Protein AF-A0A8J5CI08-F1 (afdb_monomer_lite)

Foldseek 3Di:
DLVVLVVVLVVVLVVVLVVLVPPDDDDPVVVVVNVVCVVVVVVVSVVVSVVVVVVVVVVVVVVVVVVVVVVVVVVVVVVVVVVVVVVVVCVVCVVPDDDDDDDDDPPDDPVVVLVVVQVVCVVVVHHDDSVNDDDDDD

Structure (mmCIF, N/CA/C/O backbone):
data_AF-A0A8J5CI08-F1
#
_entry.id   AF-A0A8J5CI08-F1
#
loop_
_atom_site.group_PDB
_atom_site.id
_atom_site.type_symbol
_atom_site.label_atom_id
_atom_site.label_alt_id
_atom_site.label_comp_id
_atom_site.label_asym_id
_atom_site.label_entity_id
_atom_site.label_seq_id
_atom_site.pdbx_PDB_ins_code
_atom_site.Cartn_x
_atom_site.Cartn_y
_atom_site.Cartn_z
_atom_site.occupancy
_atom_site.B_iso_or_equiv
_atom_site.auth_seq_id
_atom_site.auth_comp_id
_atom_site.auth_asym_id
_atom_site.auth_atom_id
_atom_site.pdbx_PDB_model_num
ATOM 1 N N . MET A 1 1 ? 10.184 11.624 -30.735 1.00 51.00 1 MET A N 1
ATOM 2 C CA . MET A 1 1 ? 11.523 11.068 -30.425 1.00 51.00 1 MET A CA 1
ATOM 3 C C . MET A 1 1 ? 12.204 10.576 -31.698 1.00 51.00 1 MET A C 1
ATOM 5 O O . MET A 1 1 ? 13.317 11.012 -31.944 1.00 51.00 1 MET A O 1
ATOM 9 N N . GLU A 1 2 ? 11.520 9.798 -32.549 1.00 48.88 2 GLU A N 1
ATOM 10 C CA . GLU A 1 2 ? 11.995 9.462 -33.909 1.00 48.88 2 GLU A CA 1
ATOM 11 C C . GLU A 1 2 ? 12.372 10.694 -34.744 1.00 48.88 2 GLU A C 1
ATOM 13 O O . GLU A 1 2 ? 13.452 10.718 -35.319 1.00 48.88 2 GLU A O 1
ATOM 18 N N . GLU A 1 3 ? 11.558 11.757 -34.740 1.00 61.50 3 GLU A N 1
ATOM 19 C CA . GLU A 1 3 ? 11.897 13.007 -35.448 1.00 61.50 3 GLU A CA 1
ATOM 20 C C . GLU A 1 3 ? 13.181 13.672 -34.935 1.00 61.50 3 GLU A C 1
ATOM 22 O O . GLU A 1 3 ? 13.924 14.260 -35.712 1.00 61.50 3 GLU A O 1
ATOM 27 N N . LEU A 1 4 ? 13.470 13.555 -33.637 1.00 63.06 4 LEU A N 1
ATOM 28 C CA . LEU A 1 4 ? 14.607 14.220 -32.997 1.00 63.06 4 LEU A CA 1
ATOM 29 C C . LEU A 1 4 ? 15.909 13.436 -33.226 1.00 63.06 4 LEU A C 1
ATOM 31 O O . LEU A 1 4 ? 16.964 14.028 -33.437 1.00 63.06 4 LEU A O 1
ATOM 35 N N . VAL A 1 5 ? 15.818 12.102 -33.249 1.00 59.59 5 VAL A N 1
ATOM 36 C CA . VAL A 1 5 ? 16.918 11.217 -33.661 1.00 59.59 5 VAL A CA 1
ATOM 37 C C . VAL A 1 5 ? 17.204 11.391 -35.151 1.00 59.59 5 VAL A C 1
ATOM 39 O O . VAL A 1 5 ? 18.360 11.565 -35.524 1.00 59.59 5 VAL A O 1
ATOM 42 N N . LYS A 1 6 ? 16.163 11.422 -35.990 1.00 68.25 6 LYS A N 1
ATOM 43 C CA . LYS A 1 6 ? 16.293 11.649 -37.432 1.00 68.25 6 LYS A CA 1
ATOM 44 C C . LYS A 1 6 ? 16.944 13.001 -37.732 1.00 68.25 6 LYS A C 1
ATOM 46 O O . LYS A 1 6 ? 17.923 13.036 -38.461 1.00 68.25 6 LYS A O 1
ATOM 51 N N . ALA A 1 7 ? 16.495 14.073 -37.075 1.00 72.81 7 ALA A N 1
ATOM 52 C CA . ALA A 1 7 ? 17.080 15.404 -37.232 1.00 72.81 7 ALA A CA 1
ATOM 53 C C . ALA A 1 7 ? 18.574 15.452 -36.864 1.00 72.81 7 ALA A C 1
ATOM 55 O O . ALA A 1 7 ? 19.359 16.049 -37.594 1.00 72.81 7 ALA A O 1
ATOM 56 N N . LYS A 1 8 ? 18.990 14.784 -35.776 1.00 72.88 8 LYS A N 1
ATOM 57 C CA . LYS A 1 8 ? 20.410 14.720 -35.387 1.00 72.88 8 LYS A CA 1
ATOM 58 C C . LYS A 1 8 ? 21.266 13.884 -36.338 1.00 72.88 8 LYS A C 1
ATOM 60 O O . LYS A 1 8 ? 22.426 14.212 -36.563 1.00 72.88 8 LYS A O 1
ATOM 65 N N . VAL A 1 9 ? 20.715 12.797 -36.874 1.00 66.31 9 VAL A N 1
ATOM 66 C CA . VAL A 1 9 ? 21.410 11.972 -37.872 1.00 66.31 9 VAL A CA 1
ATOM 67 C C . VAL A 1 9 ? 21.563 12.745 -39.184 1.00 66.31 9 VAL A C 1
ATOM 69 O O . VAL A 1 9 ? 22.647 12.746 -39.760 1.00 66.31 9 VAL A O 1
ATOM 72 N N . ASP A 1 10 ? 20.522 13.455 -39.617 1.00 70.44 10 ASP A N 1
ATOM 73 C CA . ASP A 1 10 ? 20.554 14.290 -40.820 1.00 70.44 10 ASP A CA 1
ATOM 74 C C . ASP A 1 10 ? 21.568 15.449 -40.681 1.00 70.44 10 ASP A C 1
ATOM 76 O O . ASP A 1 10 ? 22.297 15.751 -41.629 1.00 70.44 10 ASP A O 1
ATOM 80 N N . GLU A 1 11 ? 21.687 16.046 -39.489 1.00 75.69 11 GLU A N 1
ATOM 81 C CA . GLU A 1 11 ? 22.687 17.077 -39.163 1.00 75.69 11 GLU A CA 1
ATOM 82 C C . GLU A 1 11 ? 24.133 16.545 -39.248 1.00 75.69 11 GLU A C 1
ATOM 84 O O . GLU A 1 11 ? 24.993 17.152 -39.892 1.00 75.69 11 GLU A O 1
ATOM 89 N N . GLU A 1 12 ? 24.410 15.377 -38.664 1.00 67.75 12 GLU A N 1
ATOM 90 C CA . GLU A 1 12 ? 25.728 14.728 -38.736 1.00 67.75 12 GLU A CA 1
ATOM 91 C C . GLU A 1 12 ? 26.095 14.322 -40.177 1.00 67.75 12 GLU A C 1
ATOM 93 O O . GLU A 1 12 ? 27.242 14.483 -40.603 1.00 67.75 12 GLU A O 1
ATOM 98 N N . LEU A 1 13 ? 25.126 13.869 -40.982 1.00 64.44 13 LEU A N 1
ATOM 99 C CA . LEU A 1 13 ? 25.348 13.537 -42.396 1.00 64.44 13 LEU A CA 1
ATOM 100 C C . LEU A 1 13 ? 25.651 14.762 -43.256 1.00 64.44 13 LEU A C 1
ATOM 102 O O . LEU A 1 13 ? 26.497 14.688 -44.156 1.00 64.44 13 LEU A O 1
ATOM 106 N N . ALA A 1 14 ? 24.997 15.889 -42.974 1.00 67.75 14 ALA A N 1
ATOM 107 C CA . ALA A 1 14 ? 25.300 17.159 -43.620 1.00 67.75 14 ALA A CA 1
ATOM 108 C C . ALA A 1 14 ? 26.734 17.618 -43.290 1.00 67.75 14 ALA A C 1
ATOM 110 O O . ALA A 1 14 ? 27.464 18.052 -44.185 1.00 67.75 14 ALA A O 1
ATOM 111 N N . ASN A 1 15 ? 27.178 17.428 -42.044 1.00 69.44 15 ASN A N 1
ATOM 112 C CA . ASN A 1 15 ? 28.540 17.7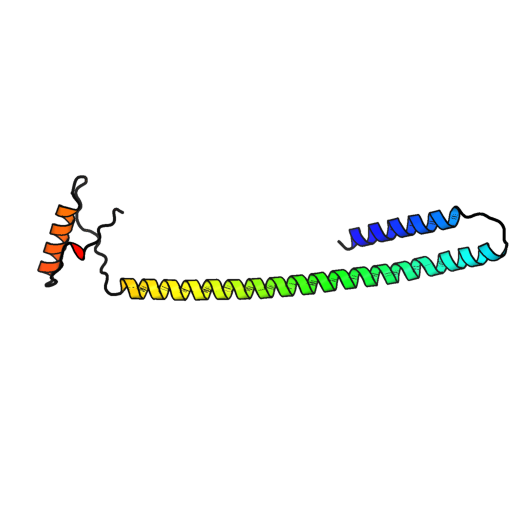48 -41.601 1.00 69.44 15 ASN A CA 1
ATOM 113 C C . ASN A 1 15 ? 29.615 16.825 -42.202 1.00 69.44 15 ASN A C 1
ATOM 115 O O . ASN A 1 15 ? 30.729 17.263 -42.500 1.00 69.44 15 ASN A O 1
ATOM 119 N N . ILE A 1 16 ? 29.307 15.545 -42.421 1.00 62.59 16 ILE A N 1
ATOM 120 C CA . ILE A 1 16 ? 30.218 14.618 -43.112 1.00 62.59 16 ILE A CA 1
ATOM 121 C C . ILE A 1 16 ? 30.310 14.970 -44.604 1.00 62.59 16 ILE A C 1
ATOM 123 O O . ILE A 1 16 ? 31.407 14.975 -45.168 1.00 62.59 16 ILE A O 1
ATOM 127 N N . SER A 1 17 ? 29.184 15.314 -45.234 1.00 59.53 17 SER A N 1
ATOM 128 C CA . SER A 1 17 ? 29.132 15.681 -46.656 1.00 59.53 17 SER A CA 1
ATOM 129 C C . SER A 1 17 ? 29.912 16.969 -46.946 1.00 59.53 17 SER A C 1
ATOM 131 O O . SER A 1 17 ? 30.703 17.005 -47.890 1.00 59.53 17 SER A O 1
ATOM 133 N N . SER A 1 18 ? 29.789 17.988 -46.089 1.00 61.50 18 SER A N 1
ATOM 134 C CA . SER A 1 18 ? 30.536 19.249 -46.221 1.00 61.50 18 SER A CA 1
ATOM 135 C C . SER A 1 18 ? 32.049 19.072 -46.009 1.00 61.50 18 SER A C 1
ATOM 137 O O . SER A 1 18 ? 32.857 19.667 -46.726 1.00 61.50 18 SER A O 1
ATOM 139 N N . ASN A 1 19 ? 32.465 18.174 -45.109 1.00 56.91 19 ASN A N 1
ATOM 140 C CA . ASN A 1 19 ? 33.880 17.836 -44.901 1.00 56.91 19 ASN A CA 1
ATOM 141 C C . ASN A 1 19 ? 34.521 17.086 -46.086 1.00 56.91 19 ASN A C 1
ATOM 143 O O . ASN A 1 19 ? 35.735 17.175 -46.292 1.00 56.91 19 ASN A O 1
ATOM 147 N N . ILE A 1 20 ? 33.731 16.356 -46.880 1.00 56.12 20 ILE A N 1
ATOM 148 C CA . ILE A 1 20 ? 34.198 15.688 -48.107 1.00 56.12 20 ILE A CA 1
ATOM 149 C C . ILE A 1 20 ? 34.383 16.701 -49.250 1.00 56.12 20 ILE A C 1
ATOM 151 O O . ILE A 1 20 ? 35.248 16.518 -50.111 1.00 56.12 20 ILE A O 1
ATOM 155 N N . GLU A 1 21 ? 33.620 17.794 -49.259 1.00 53.19 21 GLU A N 1
ATOM 156 C CA . GLU A 1 21 ? 33.751 18.865 -50.253 1.00 53.19 21 GLU A CA 1
ATOM 157 C C . GLU A 1 21 ? 34.964 19.774 -50.011 1.00 53.19 21 GLU A C 1
ATOM 159 O O . GLU A 1 21 ? 35.584 20.210 -50.977 1.00 53.19 21 GLU A O 1
ATOM 164 N N . GLY A 1 22 ? 35.378 19.975 -48.754 1.00 49.75 22 GLY A N 1
ATOM 165 C CA . GLY A 1 22 ? 36.534 20.810 -48.391 1.00 49.75 22 GLY A CA 1
ATOM 166 C C . GLY A 1 22 ? 37.924 20.214 -48.678 1.00 49.75 22 GLY A C 1
ATOM 167 O O . GLY A 1 22 ? 38.931 20.908 -48.537 1.00 49.75 22 GLY A O 1
ATOM 168 N N . ARG A 1 23 ? 38.023 18.941 -49.089 1.00 49.44 23 ARG A N 1
ATOM 169 C CA . ARG A 1 23 ? 39.291 18.252 -49.411 1.00 49.44 23 ARG A CA 1
ATOM 170 C C . ARG A 1 23 ? 39.556 18.201 -50.922 1.00 49.44 23 ARG A C 1
ATOM 172 O O . ARG A 1 23 ? 39.776 17.138 -51.501 1.00 49.44 23 ARG A O 1
ATOM 179 N N . GLU A 1 24 ? 39.593 19.354 -51.584 1.00 49.28 24 GLU A N 1
ATOM 180 C CA . GLU A 1 24 ? 40.162 19.439 -52.932 1.00 49.28 24 GLU A CA 1
ATOM 181 C C . GLU A 1 24 ? 41.695 19.486 -52.868 1.00 49.28 24 GLU A C 1
ATOM 183 O O . GLU A 1 24 ? 42.326 20.522 -52.678 1.00 49.28 24 GLU A O 1
ATOM 188 N N . SER A 1 25 ? 42.332 18.330 -53.041 1.00 47.47 25 SER A N 1
ATOM 189 C CA . SER A 1 25 ? 43.743 18.251 -53.424 1.00 47.47 25 SER A CA 1
ATOM 190 C C . SER A 1 25 ? 43.958 17.098 -54.405 1.00 47.47 25 SER A C 1
ATOM 192 O O . SER A 1 25 ? 43.978 15.929 -54.039 1.00 47.47 25 SER A O 1
ATOM 194 N N . ARG A 1 26 ? 44.056 17.487 -55.685 1.00 51.81 26 ARG A N 1
ATOM 195 C CA . ARG A 1 26 ? 44.752 16.847 -56.820 1.00 51.81 26 ARG A CA 1
ATOM 196 C C . ARG A 1 26 ? 44.871 15.308 -56.807 1.00 51.81 26 ARG A C 1
ATOM 198 O O . ARG A 1 26 ? 45.872 14.780 -56.344 1.00 51.81 26 ARG A O 1
ATOM 205 N N . SER A 1 27 ? 43.931 14.606 -57.451 1.00 45.59 27 SER A N 1
ATOM 206 C CA . SER A 1 27 ? 44.178 13.344 -58.186 1.00 45.59 27 SER A CA 1
ATOM 207 C C . SER A 1 27 ? 42.897 12.882 -58.900 1.00 45.59 27 SER A C 1
ATOM 209 O O . SER A 1 27 ? 41.820 12.885 -58.307 1.00 45.59 27 SER A O 1
ATOM 211 N N . SER A 1 28 ? 42.997 12.466 -60.168 1.00 48.91 28 SER A N 1
ATOM 212 C CA . SER A 1 28 ? 41.872 11.998 -61.002 1.00 48.91 28 SER A CA 1
ATOM 213 C C . SER A 1 28 ? 41.128 10.777 -60.427 1.00 48.91 28 SER A C 1
ATOM 215 O O . SER A 1 28 ? 40.003 10.513 -60.841 1.00 48.91 28 SER A O 1
ATOM 217 N N . SER A 1 29 ? 41.709 10.071 -59.451 1.00 52.53 29 SER A N 1
ATOM 218 C CA . SER A 1 29 ? 41.087 8.938 -58.746 1.00 52.53 29 SER A CA 1
ATOM 219 C C . SER A 1 29 ? 40.058 9.350 -57.676 1.00 52.53 29 SER A C 1
ATOM 221 O O . SER A 1 29 ? 39.274 8.517 -57.224 1.00 52.53 29 SER A O 1
ATOM 223 N N . ASN A 1 30 ? 40.018 10.631 -57.280 1.00 53.88 30 ASN A N 1
ATOM 224 C CA . ASN A 1 30 ? 39.103 11.126 -56.241 1.00 53.88 30 ASN A CA 1
ATOM 225 C C . ASN A 1 30 ? 37.667 11.346 -56.742 1.00 53.88 30 ASN A C 1
ATOM 227 O O . ASN A 1 30 ? 36.744 11.308 -55.933 1.00 53.88 30 ASN A O 1
ATOM 231 N N . LYS A 1 31 ? 37.450 11.544 -58.051 1.00 54.09 31 LYS A N 1
ATOM 232 C CA . LYS A 1 31 ? 36.095 11.719 -58.613 1.00 54.09 31 LYS A CA 1
ATOM 233 C C . LYS A 1 31 ? 35.249 10.458 -58.432 1.00 54.09 31 LYS A C 1
ATOM 235 O O . LYS A 1 31 ? 34.152 10.534 -57.896 1.00 54.09 31 LYS A O 1
ATOM 240 N N . THR A 1 32 ? 35.826 9.299 -58.739 1.00 62.44 32 THR A N 1
ATOM 241 C CA . THR A 1 32 ? 35.201 7.987 -58.526 1.00 62.44 32 THR A CA 1
ATOM 242 C C . THR A 1 32 ? 34.970 7.678 -57.048 1.00 62.44 32 THR A C 1
ATOM 244 O O . THR A 1 32 ? 33.924 7.151 -56.697 1.00 62.44 32 THR A O 1
ATOM 247 N N . ALA A 1 33 ? 35.895 8.042 -56.151 1.00 62.44 33 ALA A N 1
ATOM 248 C CA . ALA A 1 33 ? 35.702 7.840 -54.712 1.00 62.44 33 ALA A CA 1
ATOM 249 C C . ALA A 1 33 ? 34.588 8.736 -54.138 1.00 62.44 33 ALA A C 1
ATOM 251 O O . ALA A 1 33 ? 33.813 8.284 -53.300 1.00 62.44 33 ALA A O 1
ATOM 252 N N . LYS A 1 34 ? 34.479 9.986 -54.611 1.00 66.62 34 LYS A N 1
ATOM 253 C CA . LYS A 1 34 ? 33.444 10.942 -54.191 1.00 66.62 34 LYS A CA 1
ATOM 254 C C . LYS A 1 34 ? 32.057 10.534 -54.701 1.00 66.62 34 LYS A C 1
ATOM 256 O O . LYS A 1 34 ? 31.099 10.601 -53.941 1.00 66.62 34 LYS A O 1
ATOM 261 N N . GLU A 1 35 ? 31.959 10.042 -55.936 1.00 67.56 35 GLU A N 1
ATOM 262 C CA . GLU A 1 35 ? 30.717 9.485 -56.496 1.00 67.56 35 GLU A CA 1
ATOM 263 C C . GLU A 1 35 ? 30.286 8.200 -55.778 1.00 67.56 35 GLU A C 1
ATOM 265 O O . GLU A 1 35 ? 29.128 8.065 -55.392 1.00 67.56 35 GLU A O 1
ATOM 270 N N . VAL A 1 36 ? 31.219 7.279 -55.519 1.00 66.56 36 VAL A N 1
ATOM 271 C CA . VAL A 1 36 ? 30.933 6.046 -54.768 1.00 66.56 36 VAL A CA 1
ATOM 272 C C . VAL A 1 36 ? 30.516 6.362 -53.327 1.00 66.56 36 VAL A C 1
ATOM 274 O O . VAL A 1 36 ? 29.556 5.778 -52.825 1.00 66.56 36 VAL A O 1
ATOM 277 N N . ALA A 1 37 ? 31.170 7.322 -52.668 1.00 68.94 37 ALA A N 1
ATOM 278 C CA . ALA A 1 37 ? 30.772 7.787 -51.342 1.00 68.94 37 ALA A CA 1
ATOM 279 C C . ALA A 1 37 ? 29.375 8.432 -51.359 1.00 6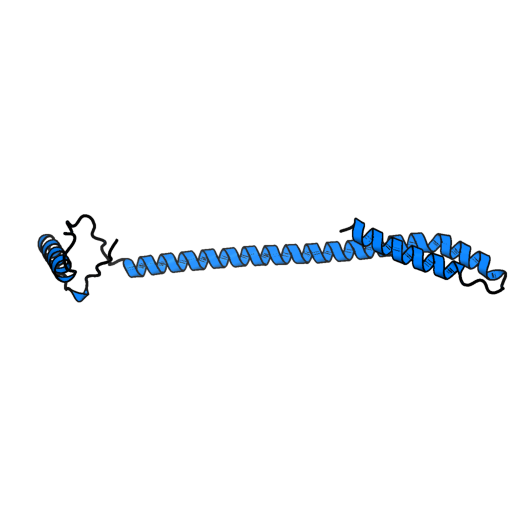8.94 37 ALA A C 1
ATOM 281 O O . ALA A 1 37 ? 28.555 8.105 -50.506 1.00 68.94 37 ALA A O 1
ATOM 282 N N . ALA A 1 38 ? 29.065 9.272 -52.351 1.00 73.38 38 ALA A N 1
ATOM 283 C CA . ALA A 1 38 ? 27.750 9.903 -52.486 1.00 73.38 38 ALA A CA 1
ATOM 284 C C . ALA A 1 38 ? 26.609 8.886 -52.675 1.00 73.38 38 ALA A C 1
ATOM 286 O O . ALA A 1 38 ? 25.489 9.136 -52.238 1.00 73.38 38 ALA A O 1
ATOM 287 N N . VAL A 1 39 ? 26.888 7.728 -53.281 1.00 75.62 39 VAL A N 1
ATOM 288 C CA . VAL A 1 39 ? 25.901 6.651 -53.468 1.00 75.62 39 VAL A CA 1
ATOM 289 C C . VAL A 1 39 ? 25.766 5.763 -52.224 1.00 75.62 39 VAL A C 1
ATOM 291 O O . VAL A 1 39 ? 24.657 5.370 -51.865 1.00 75.62 39 VAL A O 1
ATOM 294 N N . ILE A 1 40 ? 26.871 5.437 -51.546 1.00 76.44 40 ILE A N 1
ATOM 295 C CA . ILE A 1 40 ? 26.875 4.462 -50.440 1.00 76.44 40 ILE A CA 1
ATOM 296 C C . ILE A 1 40 ? 26.535 5.107 -49.090 1.00 76.44 40 ILE A C 1
ATOM 298 O O . ILE A 1 40 ? 25.836 4.492 -48.280 1.00 76.44 40 ILE A O 1
ATOM 302 N N . LEU A 1 41 ? 27.001 6.335 -48.834 1.00 78.69 41 LEU A N 1
ATOM 303 C CA . LEU A 1 41 ? 26.825 7.008 -47.542 1.00 78.69 41 LEU A CA 1
ATOM 304 C C . LEU A 1 41 ? 25.353 7.165 -47.130 1.00 78.69 41 LEU A C 1
ATOM 306 O O . LEU A 1 41 ? 25.056 6.839 -45.982 1.00 78.69 41 LEU A O 1
ATOM 310 N N . PRO A 1 42 ? 24.410 7.557 -48.012 1.00 82.00 42 PRO A N 1
ATOM 311 C CA . PRO A 1 42 ? 22.998 7.651 -47.636 1.00 82.00 42 PRO A CA 1
ATOM 312 C C . PRO A 1 42 ? 22.401 6.297 -47.231 1.00 82.00 42 PRO A C 1
ATOM 314 O O . PRO A 1 42 ? 21.637 6.204 -46.272 1.00 82.00 42 PRO A O 1
ATOM 317 N N . SER A 1 43 ? 22.781 5.219 -47.927 1.00 76.44 43 SER A N 1
ATOM 318 C CA . SER A 1 43 ? 22.320 3.868 -47.591 1.00 76.44 43 SER A CA 1
ATOM 319 C C . SER A 1 43 ? 22.880 3.403 -46.249 1.00 76.44 43 SER A C 1
ATOM 321 O O . SER A 1 43 ? 22.145 2.839 -45.440 1.00 76.44 43 SER A O 1
ATOM 323 N N . LEU A 1 44 ? 24.169 3.642 -45.997 1.00 78.38 44 LEU A N 1
ATOM 324 C CA . LEU A 1 44 ? 24.807 3.290 -44.730 1.00 78.38 44 LEU A CA 1
ATOM 325 C C . LEU A 1 44 ? 24.204 4.089 -43.568 1.00 78.38 44 LEU A C 1
ATOM 327 O O . LEU A 1 44 ? 23.939 3.533 -42.505 1.00 78.38 44 LEU A O 1
ATOM 331 N N . ALA A 1 45 ? 23.924 5.370 -43.793 1.00 77.44 45 ALA A N 1
ATOM 332 C CA . ALA A 1 45 ? 23.296 6.242 -42.817 1.00 77.44 45 ALA A CA 1
ATOM 333 C C . ALA A 1 45 ? 21.890 5.780 -42.426 1.00 77.44 45 ALA A C 1
ATOM 335 O O . ALA A 1 45 ? 21.566 5.728 -41.241 1.00 77.44 45 ALA A O 1
ATOM 336 N N . ASN A 1 46 ? 21.082 5.368 -43.406 1.00 80.19 46 ASN A N 1
ATOM 337 C CA . ASN A 1 46 ? 19.761 4.802 -43.149 1.00 80.19 46 ASN A CA 1
ATOM 338 C C . ASN A 1 46 ? 19.849 3.513 -42.322 1.00 80.19 46 ASN A C 1
ATOM 340 O O . ASN A 1 46 ? 19.094 3.351 -41.366 1.00 80.19 46 ASN A O 1
ATOM 344 N N . ILE A 1 47 ? 20.795 2.622 -42.637 1.00 82.38 47 ILE A N 1
ATOM 345 C CA . ILE A 1 47 ? 21.006 1.380 -41.875 1.00 82.38 47 ILE A CA 1
ATOM 346 C C . ILE A 1 47 ? 21.374 1.695 -40.421 1.00 82.38 47 ILE A C 1
ATOM 348 O O . ILE A 1 47 ? 20.792 1.118 -39.502 1.00 82.38 47 ILE A O 1
ATOM 352 N N . ILE A 1 48 ? 22.299 2.634 -40.202 1.00 79.31 48 ILE A N 1
ATOM 353 C CA . ILE A 1 48 ? 22.709 3.058 -38.857 1.00 79.31 48 ILE A CA 1
ATOM 354 C C . ILE A 1 48 ? 21.531 3.696 -38.114 1.00 79.31 48 ILE A C 1
ATOM 356 O O . ILE A 1 48 ? 21.268 3.338 -36.969 1.00 79.31 48 ILE A O 1
ATOM 360 N N . SER A 1 49 ? 20.783 4.587 -38.766 1.00 80.12 49 SER A N 1
ATOM 361 C CA . SER A 1 49 ? 19.623 5.267 -38.180 1.00 80.12 49 SER A CA 1
ATOM 362 C C . SER A 1 49 ? 18.545 4.279 -37.723 1.00 80.12 49 SER A C 1
ATOM 364 O O . SER A 1 49 ? 18.051 4.361 -36.595 1.00 80.12 49 SER A O 1
ATOM 366 N N . VAL A 1 50 ? 18.230 3.285 -38.560 1.00 84.25 50 VAL A N 1
ATOM 367 C CA . VAL A 1 50 ? 17.263 2.227 -38.234 1.00 84.25 50 VAL A CA 1
ATOM 368 C C . VAL A 1 50 ? 17.777 1.346 -37.098 1.00 84.25 50 VAL A C 1
ATOM 370 O O . VAL A 1 50 ? 17.022 1.049 -36.170 1.00 84.25 50 VAL A O 1
ATOM 373 N N . ALA A 1 51 ? 19.052 0.953 -37.128 1.00 80.94 51 ALA A N 1
ATOM 374 C CA . ALA A 1 51 ? 19.651 0.135 -36.078 1.00 80.94 51 ALA A CA 1
ATOM 375 C C . ALA A 1 51 ? 19.628 0.850 -34.717 1.00 80.94 51 ALA A C 1
ATOM 377 O O . ALA A 1 51 ? 19.205 0.263 -33.721 1.00 80.94 51 ALA A O 1
ATOM 378 N N . VAL A 1 52 ? 20.009 2.131 -34.680 1.00 83.31 52 VAL A N 1
ATOM 379 C CA . VAL A 1 52 ? 19.993 2.953 -33.461 1.00 83.31 52 VAL A CA 1
ATOM 380 C C . VAL A 1 52 ? 18.567 3.142 -32.953 1.00 83.31 52 VAL A C 1
ATOM 382 O O . VAL A 1 52 ? 18.307 2.911 -31.774 1.00 83.31 52 VAL A O 1
ATOM 385 N N . SER A 1 53 ? 17.626 3.494 -33.832 1.00 82.19 53 SER A N 1
ATOM 386 C CA . SER A 1 53 ? 16.224 3.698 -33.445 1.00 82.19 53 SER A CA 1
ATOM 387 C C . SER A 1 53 ? 15.606 2.417 -32.888 1.00 82.19 53 SER A C 1
ATOM 389 O O . SER A 1 53 ? 14.954 2.442 -31.849 1.00 82.19 53 SER A O 1
ATOM 391 N N . THR A 1 54 ? 15.881 1.274 -33.517 1.00 87.06 54 THR A N 1
ATOM 392 C CA . THR A 1 54 ? 15.388 -0.030 -33.056 1.00 87.06 54 THR A CA 1
ATOM 393 C C . THR A 1 54 ? 15.991 -0.407 -31.705 1.00 87.06 54 THR A C 1
ATOM 395 O O . THR A 1 54 ? 15.265 -0.848 -30.813 1.00 87.06 54 THR A O 1
ATOM 398 N N . ALA A 1 55 ? 17.299 -0.204 -31.521 1.00 88.94 55 ALA A N 1
ATOM 399 C CA . ALA A 1 55 ? 17.976 -0.492 -30.260 1.00 88.94 55 ALA A CA 1
ATOM 400 C C . ALA A 1 55 ? 17.431 0.374 -29.113 1.00 88.94 55 ALA A C 1
ATOM 402 O O . ALA A 1 55 ? 17.137 -0.148 -28.039 1.00 88.94 55 ALA A O 1
ATOM 403 N N . VAL A 1 56 ? 17.230 1.675 -29.353 1.00 86.19 56 VAL A N 1
ATOM 404 C CA . VAL A 1 56 ? 16.664 2.604 -28.363 1.00 86.19 56 VAL A CA 1
ATOM 405 C C . VAL A 1 56 ? 15.217 2.245 -28.039 1.00 86.19 56 VAL A C 1
ATOM 407 O O . VAL A 1 56 ? 14.875 2.135 -26.864 1.00 86.19 56 VAL A O 1
ATOM 410 N N . THR A 1 57 ? 14.374 2.004 -29.046 1.00 89.06 57 THR A N 1
ATOM 411 C CA . THR A 1 57 ? 12.972 1.620 -28.826 1.00 89.06 57 THR A CA 1
ATOM 412 C C . THR A 1 57 ? 12.864 0.303 -28.062 1.00 89.06 57 THR A C 1
ATOM 414 O O . THR A 1 57 ? 12.050 0.196 -27.148 1.00 89.06 57 THR A O 1
ATOM 417 N N . THR A 1 58 ? 13.711 -0.680 -28.375 1.00 93.44 58 THR A N 1
ATOM 418 C CA . THR A 1 58 ? 13.738 -1.964 -27.658 1.00 93.44 58 THR A CA 1
ATOM 419 C C . THR A 1 58 ? 14.168 -1.769 -26.206 1.00 93.44 58 THR A C 1
ATOM 421 O O . THR A 1 58 ? 13.494 -2.250 -25.301 1.00 93.44 58 THR A O 1
ATOM 424 N N . ALA A 1 59 ? 15.233 -0.999 -25.962 1.00 91.31 59 ALA A N 1
ATOM 425 C CA . ALA A 1 59 ? 15.705 -0.715 -24.609 1.00 91.31 59 ALA A CA 1
ATOM 426 C C . ALA A 1 59 ? 14.665 0.049 -23.773 1.00 91.31 59 ALA A C 1
ATOM 428 O O . ALA A 1 59 ? 14.497 -0.241 -22.589 1.00 91.31 59 ALA A O 1
ATOM 429 N N . LEU A 1 60 ? 13.952 1.005 -24.380 1.00 93.00 60 LEU A N 1
ATOM 430 C CA . LEU A 1 60 ? 12.875 1.740 -23.717 1.00 93.00 60 LEU A CA 1
ATOM 431 C C . LEU A 1 60 ? 11.686 0.838 -23.405 1.00 93.00 60 LEU A C 1
ATOM 433 O O . LEU A 1 60 ? 11.159 0.913 -22.301 1.00 93.00 60 LEU A O 1
ATOM 437 N N . LYS A 1 61 ? 11.296 -0.038 -24.334 1.00 94.31 61 LYS A N 1
ATOM 438 C CA . LYS A 1 61 ? 10.217 -0.999 -24.102 1.00 94.31 61 LYS A CA 1
ATOM 439 C C . LYS A 1 61 ? 10.555 -1.946 -22.951 1.00 94.31 61 LYS A C 1
ATOM 441 O O . LYS A 1 61 ? 9.788 -2.032 -22.000 1.00 94.31 61 LYS A O 1
ATOM 446 N N . ASP A 1 62 ? 11.740 -2.552 -22.974 1.00 94.75 62 ASP A N 1
ATOM 447 C CA . ASP A 1 62 ? 12.217 -3.418 -21.890 1.00 94.75 62 ASP A CA 1
ATOM 448 C C . ASP A 1 62 ? 12.269 -2.682 -20.544 1.00 94.75 62 ASP A C 1
ATOM 450 O O . ASP A 1 62 ? 12.020 -3.265 -19.485 1.00 94.75 62 ASP A O 1
ATOM 454 N N . PHE A 1 63 ? 12.631 -1.399 -20.563 1.00 92.94 63 PHE A N 1
ATOM 455 C CA . PHE A 1 63 ? 12.641 -0.561 -19.373 1.00 92.94 63 PHE A CA 1
ATOM 456 C C . PHE A 1 63 ? 11.224 -0.302 -18.848 1.00 92.94 63 PHE A C 1
ATOM 458 O O . PHE A 1 63 ? 10.987 -0.477 -17.652 1.00 92.94 63 PHE A O 1
ATOM 465 N N . THR A 1 64 ? 10.283 0.060 -19.722 1.00 94.19 64 THR A N 1
ATOM 466 C CA . THR A 1 64 ? 8.875 0.269 -19.367 1.00 94.19 64 THR A CA 1
ATOM 467 C C . THR A 1 64 ? 8.248 -1.005 -18.811 1.00 94.19 64 THR A C 1
ATOM 469 O O . THR A 1 64 ? 7.671 -0.951 -17.727 1.00 94.19 64 THR A O 1
ATOM 472 N N . ASP A 1 65 ? 8.453 -2.152 -19.459 1.00 95.44 65 ASP A N 1
ATOM 473 C CA . ASP A 1 65 ? 7.916 -3.444 -19.016 1.00 95.44 65 ASP A CA 1
ATOM 474 C C . ASP A 1 65 ? 8.444 -3.810 -17.613 1.00 95.44 65 ASP A C 1
ATOM 476 O O . ASP A 1 65 ? 7.699 -4.247 -16.729 1.00 95.44 65 ASP A O 1
ATOM 480 N N . LYS A 1 66 ? 9.738 -3.563 -17.351 1.00 94.88 66 LYS A N 1
ATOM 481 C CA . LYS A 1 66 ? 10.337 -3.762 -16.018 1.00 94.88 66 LYS A CA 1
ATOM 482 C C . LYS A 1 66 ? 9.782 -2.793 -14.977 1.00 94.88 66 LYS A C 1
ATOM 484 O O . LYS A 1 66 ? 9.594 -3.193 -13.826 1.00 94.88 66 LYS A O 1
ATOM 489 N N . MET A 1 67 ? 9.554 -1.531 -15.341 1.00 94.81 67 MET A N 1
ATOM 490 C CA . MET A 1 67 ? 8.953 -0.550 -14.436 1.00 94.81 67 MET A CA 1
ATOM 491 C C . MET A 1 67 ? 7.514 -0.924 -14.087 1.00 94.81 67 MET A C 1
ATOM 493 O O . MET A 1 67 ? 7.163 -0.898 -12.910 1.00 94.81 67 MET A O 1
ATOM 497 N N . GLU A 1 68 ? 6.713 -1.319 -15.074 1.00 95.50 68 GLU A N 1
ATOM 498 C CA . GLU A 1 68 ? 5.329 -1.744 -14.872 1.00 95.50 68 GLU A CA 1
ATOM 499 C C . GLU A 1 68 ? 5.259 -2.988 -13.981 1.00 95.50 68 GLU A C 1
ATOM 501 O O . GLU A 1 68 ? 4.524 -3.005 -12.993 1.00 95.50 68 GLU A O 1
ATOM 506 N N . SER A 1 69 ? 6.099 -3.993 -14.246 1.00 95.00 69 SER A N 1
ATOM 507 C CA . SER A 1 69 ? 6.181 -5.187 -13.401 1.00 95.00 69 SER A CA 1
ATOM 508 C C . SER A 1 69 ? 6.515 -4.840 -11.948 1.00 95.00 69 SER A C 1
ATOM 510 O O . SER A 1 69 ? 5.889 -5.377 -11.034 1.00 95.00 69 SER A O 1
ATOM 512 N N . ARG A 1 70 ? 7.476 -3.936 -11.714 1.00 93.62 70 ARG A N 1
ATOM 513 C CA . ARG A 1 70 ? 7.845 -3.500 -10.356 1.00 93.62 70 ARG A CA 1
ATOM 514 C C . ARG A 1 70 ? 6.744 -2.686 -9.686 1.00 93.62 70 ARG A C 1
ATOM 516 O O . ARG A 1 70 ? 6.527 -2.845 -8.489 1.00 93.62 70 ARG A O 1
ATOM 523 N N . ALA A 1 71 ? 6.059 -1.823 -10.433 1.00 94.06 71 ALA A N 1
ATOM 524 C CA . ALA A 1 71 ? 4.946 -1.037 -9.914 1.00 94.06 71 ALA A CA 1
ATOM 525 C C . ALA A 1 71 ? 3.786 -1.945 -9.481 1.00 94.06 71 AL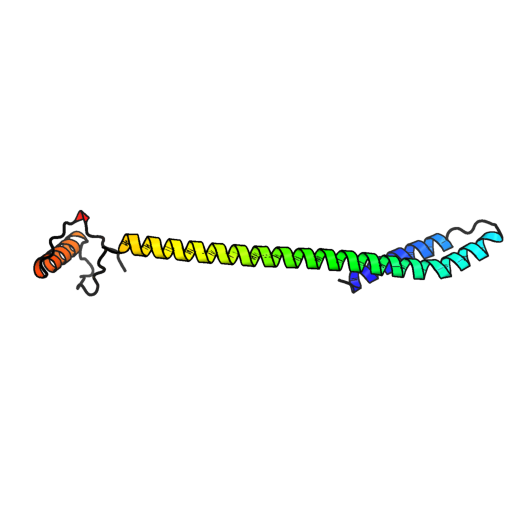A A C 1
ATOM 527 O O . ALA A 1 71 ? 3.282 -1.803 -8.367 1.00 94.06 71 ALA A O 1
ATOM 528 N N . ASN A 1 72 ? 3.433 -2.931 -10.310 1.00 95.44 72 ASN A N 1
ATOM 529 C CA . ASN A 1 72 ? 2.397 -3.916 -10.003 1.00 95.44 72 ASN A CA 1
ATOM 530 C C . ASN A 1 72 ? 2.766 -4.776 -8.785 1.00 95.44 72 ASN A C 1
ATOM 532 O O . ASN A 1 72 ? 1.929 -5.025 -7.916 1.00 95.44 72 ASN A O 1
ATOM 536 N N . GLU A 1 73 ? 4.027 -5.203 -8.687 1.00 95.50 73 GLU A N 1
ATOM 537 C CA . GLU A 1 73 ? 4.515 -5.954 -7.531 1.00 95.50 73 GLU A CA 1
ATOM 538 C C . GLU A 1 73 ? 4.460 -5.109 -6.246 1.00 95.50 73 GLU A C 1
ATOM 540 O O . GLU A 1 73 ? 3.945 -5.564 -5.223 1.00 95.50 73 GLU A O 1
ATOM 545 N N . MET A 1 74 ? 4.899 -3.850 -6.308 1.00 95.19 74 MET A N 1
ATOM 546 C CA . MET A 1 74 ? 4.823 -2.918 -5.182 1.00 95.19 74 MET A CA 1
ATOM 547 C C . MET A 1 74 ? 3.375 -2.684 -4.738 1.00 95.19 74 MET A C 1
ATOM 549 O O . MET A 1 74 ? 3.074 -2.756 -3.548 1.00 95.19 74 MET A O 1
ATOM 553 N N . GLN A 1 75 ? 2.457 -2.464 -5.683 1.00 96.31 75 GLN A N 1
ATOM 554 C CA . GLN A 1 75 ? 1.038 -2.283 -5.381 1.00 96.31 75 GLN A CA 1
ATOM 555 C C . GLN A 1 75 ? 0.457 -3.510 -4.670 1.00 96.31 75 GLN A C 1
ATOM 557 O O . GLN A 1 75 ? -0.304 -3.368 -3.708 1.00 96.31 75 GLN A O 1
ATOM 562 N N . ARG A 1 76 ? 0.847 -4.718 -5.095 1.00 96.12 76 ARG A N 1
ATOM 563 C CA . ARG A 1 76 ? 0.454 -5.961 -4.427 1.00 96.12 76 ARG A CA 1
ATOM 564 C C . ARG A 1 76 ? 0.978 -6.024 -2.990 1.00 96.12 76 ARG A C 1
ATOM 566 O O . ARG A 1 76 ? 0.202 -6.366 -2.100 1.00 96.12 76 ARG A O 1
ATOM 573 N N . TYR A 1 77 ? 2.245 -5.681 -2.747 1.00 96.31 77 TYR A N 1
ATOM 574 C CA . TYR A 1 77 ? 2.794 -5.638 -1.386 1.00 96.31 77 TYR A CA 1
ATOM 575 C C . TYR A 1 77 ? 2.082 -4.607 -0.508 1.00 96.31 77 TYR A C 1
ATOM 577 O O . TYR A 1 77 ? 1.731 -4.915 0.627 1.00 96.31 77 TYR A O 1
ATOM 585 N N . CYS A 1 78 ? 1.801 -3.412 -1.032 1.00 96.00 78 CYS A N 1
ATOM 586 C CA . CYS A 1 78 ? 1.048 -2.393 -0.301 1.00 96.00 78 CYS A CA 1
ATOM 587 C C . CYS A 1 78 ? -0.346 -2.890 0.103 1.00 96.00 78 CYS A C 1
ATOM 589 O O . CYS A 1 78 ? -0.762 -2.681 1.241 1.00 96.00 78 CYS A O 1
ATOM 591 N N . LEU A 1 79 ? -1.056 -3.568 -0.804 1.00 96.81 79 LEU A N 1
ATOM 592 C CA . LEU A 1 79 ? -2.370 -4.148 -0.516 1.00 96.81 79 LEU A CA 1
ATOM 593 C C . LEU A 1 79 ? -2.295 -5.244 0.550 1.00 96.81 79 LEU A C 1
ATOM 595 O O . LEU A 1 79 ? -3.130 -5.266 1.452 1.00 96.81 79 LEU A O 1
ATOM 599 N N . LEU A 1 80 ? -1.295 -6.126 0.466 1.00 97.19 80 LEU A N 1
ATOM 600 C CA . LEU A 1 80 ? -1.107 -7.195 1.444 1.00 97.19 80 LEU A CA 1
ATOM 601 C C . LEU A 1 80 ? -0.805 -6.625 2.834 1.00 97.19 80 LEU A C 1
ATOM 603 O O . LEU A 1 80 ? -1.478 -6.982 3.795 1.00 97.19 80 LEU A O 1
ATOM 607 N N . ASN A 1 81 ? 0.128 -5.675 2.919 1.00 96.19 81 ASN A N 1
ATOM 608 C CA . ASN A 1 81 ? 0.481 -5.018 4.175 1.00 96.19 81 ASN A CA 1
ATOM 609 C C . ASN A 1 81 ? -0.709 -4.268 4.772 1.00 96.19 81 ASN A C 1
ATOM 611 O O . ASN A 1 81 ? -0.917 -4.314 5.981 1.00 96.19 81 ASN A O 1
ATOM 615 N N . LYS A 1 82 ? -1.514 -3.598 3.936 1.00 96.81 82 LYS A N 1
ATOM 616 C CA . LYS A 1 82 ? -2.743 -2.948 4.397 1.00 96.81 82 LYS A CA 1
ATOM 617 C C . LYS A 1 82 ? -3.703 -3.970 5.001 1.00 96.81 82 LYS A C 1
ATOM 619 O O . LYS A 1 82 ? -4.167 -3.770 6.113 1.00 96.81 82 LYS A O 1
A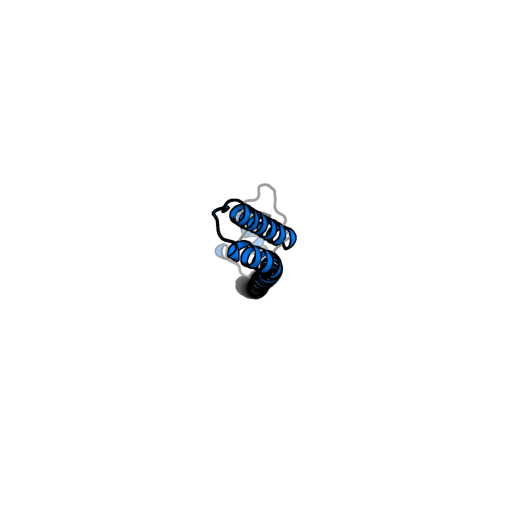TOM 624 N N . TYR A 1 83 ? -3.957 -5.076 4.304 1.00 96.44 83 TYR A N 1
ATOM 625 C CA . TYR A 1 83 ? -4.845 -6.126 4.801 1.00 96.44 83 TYR A CA 1
ATOM 626 C C . TYR A 1 83 ? -4.343 -6.752 6.110 1.00 96.44 83 TYR A C 1
ATOM 628 O O . TYR A 1 83 ? -5.128 -6.984 7.028 1.00 96.44 83 TYR A O 1
ATOM 636 N N . GLU A 1 84 ? -3.042 -7.019 6.218 1.00 96.00 84 GLU A N 1
ATOM 637 C CA . GLU A 1 84 ? -2.445 -7.538 7.450 1.00 96.00 84 GLU A CA 1
ATOM 638 C C . GLU A 1 84 ? -2.561 -6.538 8.601 1.00 96.00 84 GLU A C 1
ATOM 640 O O . GLU A 1 84 ? -2.913 -6.934 9.712 1.00 96.00 84 GLU A O 1
ATOM 645 N N . ASN A 1 85 ? -2.343 -5.250 8.333 1.00 95.94 85 ASN A N 1
ATOM 646 C CA . ASN A 1 85 ? -2.497 -4.198 9.329 1.00 95.94 85 ASN A CA 1
ATOM 647 C C . ASN A 1 85 ? -3.956 -4.062 9.792 1.00 95.94 85 ASN A C 1
ATOM 649 O O . ASN A 1 85 ? -4.216 -4.077 10.991 1.00 95.94 85 ASN A O 1
ATOM 653 N N . ASP A 1 86 ? -4.910 -4.037 8.858 1.00 94.00 86 ASP A N 1
ATOM 654 C CA . ASP A 1 86 ? -6.345 -3.976 9.164 1.00 94.00 86 ASP A CA 1
ATOM 655 C C . ASP A 1 86 ? -6.773 -5.196 10.002 1.00 94.00 86 ASP A C 1
ATOM 657 O O . ASP A 1 86 ? -7.541 -5.084 10.959 1.00 94.00 86 ASP A O 1
ATOM 661 N N . LYS A 1 87 ? -6.240 -6.382 9.681 1.00 94.25 87 LYS A N 1
ATOM 662 C CA . LYS A 1 87 ? -6.477 -7.609 10.448 1.00 94.25 87 LYS A CA 1
ATOM 663 C C . LYS A 1 87 ? -5.900 -7.505 11.862 1.00 94.25 87 LYS A C 1
ATOM 665 O O . LYS A 1 87 ? -6.578 -7.882 12.815 1.00 94.25 87 LYS A O 1
ATOM 670 N N . LEU A 1 88 ? -4.674 -7.006 12.017 1.00 92.81 88 LEU A N 1
ATOM 671 C CA . LEU A 1 88 ? -4.050 -6.802 13.328 1.00 92.81 88 LEU A CA 1
ATOM 672 C C . LEU A 1 88 ? -4.817 -5.779 14.171 1.00 92.81 88 LEU A C 1
ATOM 674 O O . LEU A 1 88 ? -5.037 -6.021 15.355 1.00 92.81 88 LEU A O 1
ATOM 678 N N . GLU A 1 89 ? -5.281 -4.687 13.567 1.00 90.69 89 GLU A N 1
ATOM 679 C CA . GLU A 1 89 ? -6.102 -3.675 14.237 1.00 90.69 89 GLU A CA 1
ATOM 680 C C . GLU A 1 89 ? -7.432 -4.272 14.717 1.00 90.69 89 GLU A C 1
ATOM 682 O O . GLU A 1 89 ? -7.828 -4.059 15.864 1.00 90.69 89 GLU A O 1
ATOM 687 N N . GLN A 1 90 ? -8.087 -5.090 13.885 1.00 88.00 90 GLN A N 1
ATOM 688 C CA . GLN A 1 90 ? -9.300 -5.815 14.273 1.00 88.00 90 GLN A CA 1
ATOM 689 C C . GLN A 1 90 ? -9.050 -6.791 15.425 1.00 88.00 90 GLN A C 1
ATOM 691 O O . GLN A 1 90 ? -9.850 -6.834 16.354 1.00 88.00 90 GLN A O 1
ATOM 696 N N . TYR A 1 91 ? -7.950 -7.553 15.407 1.00 88.50 91 TYR A N 1
ATOM 697 C CA . TYR A 1 91 ? -7.601 -8.428 16.533 1.00 88.50 91 TYR A CA 1
ATOM 698 C C . TYR A 1 91 ? -7.310 -7.636 17.803 1.00 88.50 91 TYR A C 1
ATOM 700 O O . TYR A 1 91 ? -7.792 -8.008 18.868 1.00 88.50 91 TYR A O 1
ATOM 708 N N . SER A 1 92 ? -6.559 -6.541 17.688 1.00 87.88 92 SER A N 1
ATOM 709 C CA . SER A 1 92 ? -6.208 -5.692 18.824 1.00 87.88 92 SER A CA 1
ATOM 710 C C . SER A 1 92 ? -7.428 -5.031 19.458 1.00 87.88 92 SER A C 1
ATOM 712 O O . SER A 1 92 ? -7.402 -4.758 20.652 1.00 87.88 92 SER A O 1
ATOM 714 N N . ARG A 1 93 ? -8.473 -4.750 18.675 1.00 87.25 93 ARG A N 1
ATOM 715 C CA . ARG A 1 93 ? -9.717 -4.128 19.148 1.00 87.25 93 ARG A CA 1
ATOM 716 C C . ARG A 1 93 ? -10.857 -5.119 19.353 1.00 87.25 93 ARG A C 1
ATOM 718 O O . ARG A 1 93 ? -11.960 -4.686 19.663 1.00 87.25 93 ARG A O 1
ATOM 725 N N . ARG A 1 94 ? -10.629 -6.423 19.165 1.00 86.50 94 ARG A N 1
ATOM 726 C CA . ARG A 1 94 ? -11.692 -7.441 19.190 1.00 86.50 94 ARG A CA 1
ATOM 727 C C . ARG A 1 94 ? -12.479 -7.426 20.497 1.00 86.50 94 ARG A C 1
ATOM 729 O O . ARG A 1 94 ? -13.685 -7.643 20.486 1.00 86.50 94 ARG A O 1
ATOM 736 N N . ASP A 1 95 ? -11.777 -7.163 21.590 1.00 84.38 95 ASP A N 1
ATOM 737 C CA . ASP A 1 95 ? -12.337 -7.182 22.934 1.00 84.38 95 ASP A CA 1
ATOM 738 C C . ASP A 1 95 ? -12.694 -5.754 23.421 1.00 84.38 95 ASP A C 1
ATOM 740 O O . ASP A 1 95 ? -13.153 -5.582 24.546 1.00 84.38 95 ASP A O 1
ATOM 744 N N . ASN A 1 96 ? -12.547 -4.728 22.565 1.00 85.69 96 ASN A N 1
ATOM 745 C CA . ASN A 1 96 ? -12.908 -3.343 22.876 1.00 85.69 96 ASN A CA 1
ATOM 746 C C . ASN A 1 96 ? -14.365 -3.069 22.480 1.00 85.69 96 ASN A C 1
ATOM 748 O O . ASN A 1 96 ? -14.772 -3.315 21.343 1.00 85.69 96 ASN A O 1
ATOM 752 N N . LEU A 1 97 ? -15.131 -2.463 23.386 1.00 84.38 97 LEU A N 1
ATOM 753 C CA . LEU A 1 97 ? -16.484 -1.982 23.111 1.00 84.38 97 LEU A CA 1
ATOM 754 C C . LEU A 1 97 ? -16.464 -0.467 22.883 1.00 84.38 97 LEU A C 1
ATOM 756 O O . LEU A 1 97 ? -15.868 0.273 23.661 1.00 84.38 97 LEU A O 1
ATOM 760 N N . ARG A 1 98 ? -17.144 0.010 21.834 1.00 86.31 98 ARG A N 1
ATOM 761 C CA . ARG A 1 98 ? -17.355 1.447 21.616 1.00 86.31 98 ARG A CA 1
ATOM 762 C C . ARG A 1 98 ? -18.750 1.839 22.089 1.00 86.31 98 ARG A C 1
ATOM 764 O O . ARG A 1 98 ? -19.737 1.338 21.556 1.00 86.31 98 ARG A O 1
ATOM 771 N N . ILE A 1 99 ? -18.817 2.747 23.057 1.00 82.50 99 ILE A N 1
ATOM 772 C CA . ILE A 1 99 ? -20.064 3.326 23.568 1.00 82.50 99 ILE A CA 1
ATOM 773 C C . ILE A 1 99 ? -20.265 4.689 22.894 1.00 82.50 99 ILE A C 1
ATOM 775 O O . ILE A 1 99 ? -19.310 5.424 22.648 1.00 82.50 99 ILE A O 1
ATOM 779 N N . SER A 1 100 ? -21.493 5.009 22.495 1.00 84.94 100 SER A N 1
ATOM 780 C CA . SER A 1 100 ? -21.845 6.291 21.872 1.00 84.94 100 SER A CA 1
ATOM 781 C C . SER A 1 100 ? -23.258 6.688 22.289 1.00 84.94 100 SER A C 1
ATOM 783 O O . SER A 1 100 ? -24.087 5.813 22.533 1.00 84.94 100 SER A O 1
ATOM 785 N N . GLY A 1 101 ? -23.536 7.992 22.359 1.00 83.19 101 GLY A N 1
ATOM 786 C CA . GLY A 1 101 ? -24.840 8.509 22.793 1.00 83.19 101 GLY A CA 1
ATOM 787 C C . GLY A 1 101 ? -24.998 8.647 24.310 1.00 83.19 101 GLY A C 1
ATOM 788 O O . GLY A 1 101 ? -26.125 8.745 24.790 1.00 83.19 101 GLY A O 1
ATOM 789 N N . LEU A 1 102 ? -23.891 8.655 25.060 1.00 83.75 102 LEU A N 1
ATOM 790 C CA . LEU A 1 102 ? -23.897 9.157 26.431 1.00 83.75 102 LEU A CA 1
ATOM 791 C C . LEU A 1 102 ? -24.142 10.670 26.401 1.00 83.75 102 LEU A C 1
ATOM 793 O O . LEU A 1 102 ? -23.653 11.364 25.513 1.00 83.75 102 LEU A O 1
ATOM 797 N N . VAL A 1 103 ? -24.954 11.157 27.338 1.00 83.38 103 VAL A N 1
ATOM 798 C CA . VAL A 1 103 ? -25.196 12.593 27.498 1.00 83.38 103 VAL A CA 1
ATOM 799 C C . VAL A 1 103 ? -23.989 13.183 28.218 1.00 83.38 103 VAL A C 1
ATOM 801 O O . VAL A 1 103 ? -23.771 12.882 29.396 1.00 83.38 103 VAL A O 1
ATOM 804 N N . GLU A 1 104 ? -23.224 13.976 27.475 1.00 80.75 104 GLU A N 1
ATOM 805 C CA . GLU A 1 104 ? -22.055 14.715 27.947 1.00 80.75 104 GLU A CA 1
ATOM 806 C C . GLU A 1 104 ? -22.453 16.179 28.137 1.00 80.75 104 GLU A C 1
ATOM 808 O O . GLU A 1 104 ? -23.009 16.796 27.222 1.00 80.75 104 GLU A O 1
ATOM 813 N N . ASP A 1 105 ? -22.195 16.726 29.322 1.00 83.12 105 ASP A N 1
ATOM 814 C CA . ASP A 1 105 ? -22.341 18.163 29.562 1.00 83.12 105 ASP A CA 1
ATOM 815 C C . ASP A 1 105 ? -21.066 18.901 29.094 1.00 83.12 105 ASP A C 1
ATOM 817 O O . ASP A 1 105 ? -19.966 18.356 29.177 1.00 83.12 105 ASP A O 1
ATOM 821 N N . GLU A 1 106 ? -21.179 20.147 28.605 1.00 76.69 106 GLU A N 1
ATOM 822 C CA . GLU A 1 106 ? -20.053 20.889 27.983 1.00 76.69 106 GLU A CA 1
ATOM 823 C C . GLU A 1 106 ? -18.821 21.063 28.900 1.00 76.69 106 GLU A C 1
ATOM 825 O O . GLU A 1 106 ? -17.698 21.158 28.404 1.00 76.69 106 GLU A O 1
ATOM 830 N N . ASP A 1 107 ? -19.023 21.053 30.221 1.00 79.19 107 ASP A N 1
ATOM 831 C CA . ASP A 1 107 ? -17.977 21.199 31.244 1.00 79.19 107 ASP A CA 1
ATOM 832 C C . ASP A 1 107 ? -17.732 19.904 32.045 1.00 79.19 107 ASP A C 1
ATOM 834 O O . ASP A 1 107 ? -17.128 19.927 33.123 1.00 79.19 107 ASP A O 1
ATOM 838 N N . GLU A 1 108 ? -18.228 18.764 31.563 1.00 80.50 108 GLU A N 1
ATOM 839 C CA . GLU A 1 108 ? -18.069 17.491 32.257 1.00 80.50 108 GLU A CA 1
ATOM 840 C C . GLU A 1 108 ? -16.606 17.023 32.239 1.00 80.50 108 GLU A C 1
ATOM 842 O O . GLU A 1 108 ? -15.943 16.996 31.198 1.00 80.50 108 GLU A O 1
ATOM 847 N N . SER A 1 109 ? -16.075 16.655 33.410 1.00 84.88 109 SER A N 1
ATOM 848 C CA . SER A 1 109 ? -14.726 16.100 33.500 1.00 84.88 109 SER A CA 1
ATOM 849 C C . SER A 1 109 ? -14.701 14.633 33.072 1.00 84.88 109 SER A C 1
ATOM 851 O O . SER A 1 109 ? -15.683 13.902 33.210 1.00 84.88 109 SER A O 1
ATOM 853 N N . GLU A 1 110 ? -13.536 14.182 32.605 1.00 84.94 110 GLU A N 1
ATOM 854 C CA . GLU A 1 110 ? -13.314 12.787 32.200 1.00 84.94 110 GLU A CA 1
ATOM 855 C C . GLU A 1 110 ? -13.643 11.808 33.342 1.00 84.94 110 GLU A C 1
ATOM 857 O O . GLU A 1 110 ? -14.270 10.784 33.101 1.00 84.94 110 GLU A O 1
ATOM 862 N N . GLU A 1 111 ? -13.351 12.172 34.596 1.00 86.44 111 GLU A N 1
ATOM 863 C CA . GLU A 1 111 ? -13.674 11.365 35.785 1.00 86.44 111 GLU A CA 1
ATOM 864 C C . GLU A 1 111 ? -15.187 11.151 35.984 1.00 86.44 111 GLU A C 1
ATOM 866 O O . GLU A 1 111 ? -15.620 10.072 36.395 1.00 86.44 111 GLU A O 1
ATOM 871 N N . VAL A 1 112 ? -16.012 12.168 35.700 1.00 87.94 112 VAL A N 1
ATOM 872 C CA . VAL A 1 112 ? -17.477 12.054 35.823 1.00 87.94 112 VAL A CA 1
ATOM 873 C C . VAL A 1 112 ? -18.030 11.191 34.687 1.00 87.94 112 VAL A C 1
ATOM 875 O O . VAL A 1 112 ? -18.896 10.344 34.922 1.00 87.94 112 VAL A O 1
ATOM 878 N N . LEU A 1 113 ? -17.470 11.324 33.483 1.00 87.31 113 LEU A N 1
ATOM 879 C CA . LEU A 1 113 ? -17.836 10.489 32.343 1.00 87.31 113 LEU A CA 1
ATOM 880 C C . LEU A 1 113 ? -17.456 9.015 32.565 1.00 87.31 113 LEU A C 1
ATOM 882 O O . LEU A 1 113 ? -18.257 8.119 32.296 1.00 87.31 113 LEU A O 1
ATOM 886 N N . GLU A 1 114 ? -16.265 8.752 33.105 1.00 89.06 114 GLU A N 1
ATOM 887 C CA . GLU A 1 114 ? -15.829 7.410 33.504 1.00 89.06 114 GLU A CA 1
ATOM 888 C C . GLU A 1 114 ? -16.785 6.798 34.531 1.00 89.06 114 GLU A C 1
ATOM 890 O O . GLU A 1 114 ? -17.197 5.647 34.377 1.00 89.06 114 GLU A O 1
ATOM 895 N N . ALA A 1 115 ? -17.211 7.571 35.535 1.00 88.62 115 ALA A N 1
ATOM 896 C CA . ALA A 1 115 ? -18.180 7.108 36.524 1.00 88.62 115 ALA A CA 1
ATOM 897 C C . ALA A 1 115 ? -19.528 6.725 35.884 1.00 88.62 115 ALA A C 1
ATOM 899 O O . ALA A 1 115 ? -20.066 5.661 36.199 1.00 88.62 115 ALA A O 1
ATOM 900 N N . LYS A 1 116 ? -20.039 7.527 34.935 1.00 88.44 116 LYS A N 1
ATOM 901 C CA . LYS A 1 116 ? -21.252 7.198 34.159 1.00 88.44 116 LYS A CA 1
ATOM 902 C C . LYS A 1 116 ? -21.084 5.902 33.353 1.00 88.44 116 LYS A C 1
ATOM 904 O O . LYS A 1 116 ? -22.015 5.099 33.277 1.00 88.44 116 LYS A O 1
ATOM 909 N N . ILE A 1 117 ? -19.910 5.676 32.755 1.00 89.62 117 ILE A N 1
ATOM 910 C CA . ILE A 1 117 ? -19.602 4.448 32.000 1.00 89.62 117 ILE A CA 1
ATOM 911 C C . ILE A 1 117 ? -19.566 3.226 32.929 1.00 89.62 117 ILE A C 1
ATOM 913 O O . ILE A 1 117 ? -20.128 2.187 32.580 1.00 89.62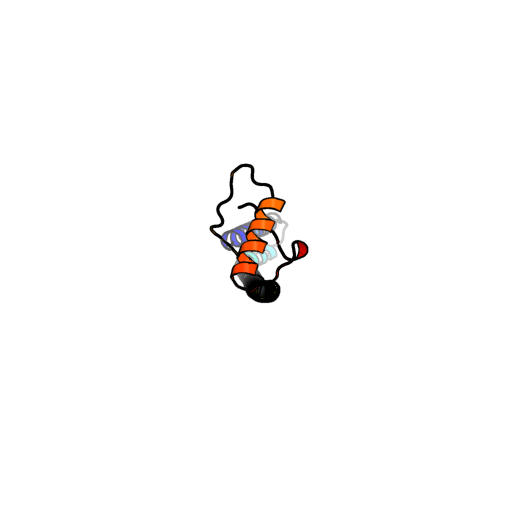 117 ILE A O 1
ATOM 917 N N . ILE A 1 118 ? -18.949 3.346 34.109 1.00 91.00 118 ILE A N 1
ATOM 918 C CA . ILE A 1 118 ? -18.894 2.273 35.115 1.00 91.00 118 ILE A CA 1
ATOM 919 C C . ILE A 1 118 ? -20.301 1.931 35.608 1.00 91.00 118 ILE A C 1
ATOM 921 O O . ILE A 1 118 ? -20.668 0.758 35.637 1.00 91.00 118 ILE A O 1
ATOM 925 N N . GLU A 1 119 ? -21.118 2.938 35.924 1.00 90.06 119 GLU A N 1
ATOM 926 C CA . GLU A 1 119 ? -22.508 2.733 36.342 1.00 90.06 119 GLU A CA 1
ATOM 927 C C . GLU A 1 119 ? -23.328 2.029 35.249 1.00 90.06 119 GLU A C 1
ATOM 929 O O . GLU A 1 119 ? -24.068 1.079 35.521 1.00 90.06 119 GLU A O 1
ATOM 934 N N . LEU A 1 120 ? -23.176 2.446 33.988 1.00 89.56 120 LEU A N 1
ATOM 935 C CA . LEU A 1 120 ? -23.831 1.795 32.854 1.00 89.56 120 LEU A CA 1
ATOM 936 C C . LEU A 1 120 ? -23.394 0.331 32.705 1.00 89.56 120 LEU A C 1
ATOM 938 O O . LEU A 1 120 ? -24.241 -0.530 32.458 1.00 89.56 120 LEU A O 1
ATOM 942 N N . ALA A 1 121 ? -22.100 0.046 32.853 1.00 90.31 121 ALA A N 1
ATOM 943 C CA . ALA A 1 121 ? -21.556 -1.304 32.772 1.00 90.31 121 ALA A CA 1
ATOM 944 C C . ALA A 1 121 ? -22.084 -2.200 33.904 1.00 90.31 121 ALA A C 1
ATOM 946 O O . ALA A 1 121 ? -22.547 -3.314 33.643 1.00 90.31 121 ALA A O 1
ATOM 947 N N . ASP A 1 122 ? -22.123 -1.690 35.136 1.00 92.50 122 ASP A N 1
ATOM 948 C CA . ASP A 1 122 ? -22.667 -2.413 36.287 1.00 92.50 122 ASP A CA 1
ATOM 949 C C . ASP A 1 122 ? -24.156 -2.744 36.091 1.00 92.50 122 ASP A C 1
ATOM 951 O O . ASP A 1 122 ? -24.587 -3.866 36.379 1.00 92.50 122 ASP A O 1
ATOM 955 N N . ASN A 1 123 ? -24.934 -1.825 35.505 1.00 90.62 123 ASN A N 1
ATOM 956 C CA . ASN A 1 123 ? -26.354 -2.037 35.194 1.00 90.62 123 ASN A CA 1
ATOM 957 C C . ASN A 1 123 ? -26.601 -3.176 34.189 1.00 90.62 123 ASN A C 1
ATOM 959 O O . ASN A 1 123 ? -27.652 -3.820 34.233 1.00 90.62 123 ASN A O 1
ATOM 963 N N . ILE A 1 124 ? -25.644 -3.455 33.301 1.00 88.62 124 ILE A N 1
ATOM 964 C CA . ILE A 1 124 ? -25.699 -4.578 32.349 1.00 88.62 124 ILE A CA 1
ATOM 965 C C . ILE A 1 124 ? -24.935 -5.819 32.845 1.00 88.62 124 ILE A C 1
ATOM 967 O O . ILE A 1 124 ? -24.824 -6.807 32.117 1.00 88.62 124 ILE A O 1
ATOM 971 N N . GLY A 1 125 ? -24.439 -5.796 34.088 1.00 88.12 125 GLY A N 1
ATOM 972 C CA . GLY A 1 125 ? -23.752 -6.915 34.735 1.00 88.12 125 GLY A CA 1
ATOM 973 C C . GLY A 1 125 ? -22.267 -7.053 34.385 1.00 88.12 125 GLY A C 1
ATOM 974 O O . GLY A 1 125 ? -21.692 -8.122 34.598 1.00 88.12 125 GLY A O 1
ATOM 975 N N . VAL A 1 126 ? -21.641 -6.002 33.852 1.00 88.25 126 VAL A N 1
ATOM 976 C CA . VAL A 1 126 ? -20.218 -5.961 33.492 1.00 88.25 126 VAL A CA 1
ATOM 977 C C . VAL A 1 126 ? -19.468 -5.097 34.499 1.00 88.25 126 VAL A C 1
ATOM 979 O O . VAL A 1 126 ? -19.752 -3.918 34.643 1.00 88.25 126 VAL A O 1
ATOM 982 N N . LYS A 1 127 ? -18.466 -5.671 35.167 1.00 89.44 127 LYS A N 1
ATOM 983 C CA . LYS A 1 127 ? -17.606 -4.922 36.091 1.00 89.44 127 LYS A CA 1
ATOM 984 C C . LYS A 1 127 ? -16.423 -4.342 35.330 1.00 89.44 127 LYS A C 1
ATOM 986 O O . LYS A 1 127 ? -15.583 -5.118 34.880 1.00 89.44 127 LYS A O 1
ATOM 991 N N . LEU A 1 128 ? -16.363 -3.019 35.224 1.00 87.94 128 LEU A N 1
ATOM 992 C CA . LEU A 1 128 ? -15.244 -2.287 34.630 1.00 87.94 128 LEU A CA 1
ATOM 993 C C . LEU A 1 128 ? -14.444 -1.556 35.704 1.00 87.94 128 LEU A C 1
ATOM 995 O O . LEU A 1 128 ? -14.993 -1.115 36.716 1.00 87.94 128 LEU A O 1
ATOM 999 N N . LYS A 1 129 ? -13.146 -1.405 35.467 1.00 89.56 129 LYS A N 1
ATOM 1000 C CA . LYS A 1 129 ? -12.282 -0.513 36.242 1.00 89.56 129 LYS A CA 1
ATOM 1001 C C . LYS A 1 129 ? -11.940 0.749 35.440 1.00 89.56 129 LYS A C 1
ATOM 1003 O O . LYS A 1 129 ? -11.944 0.694 34.212 1.00 89.56 129 LYS A O 1
ATOM 1008 N N . PRO A 1 130 ? -11.588 1.867 36.102 1.00 85.94 130 PRO A N 1
ATOM 1009 C CA . PRO A 1 130 ? -11.207 3.099 35.406 1.00 85.94 130 PRO A CA 1
ATOM 1010 C C . PRO A 1 130 ? -10.046 2.921 34.411 1.00 85.94 130 PRO A C 1
ATOM 1012 O O . PRO A 1 130 ? -10.070 3.492 33.330 1.00 85.94 130 PRO A O 1
ATOM 1015 N N . ASP A 1 131 ? -9.065 2.063 34.716 1.00 89.38 131 ASP A N 1
ATOM 1016 C CA . ASP A 1 131 ? -7.913 1.779 33.845 1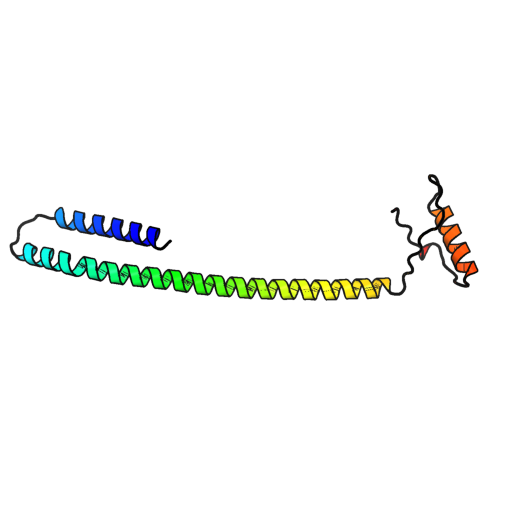.00 89.38 131 ASP A CA 1
ATOM 1017 C C . ASP A 1 131 ? -8.260 0.986 32.571 1.00 89.38 131 ASP A C 1
ATOM 1019 O O . ASP A 1 131 ? -7.426 0.854 31.675 1.00 89.38 131 ASP A O 1
ATOM 1023 N N . GLU A 1 132 ? -9.489 0.477 32.469 1.00 86.50 132 GLU A N 1
ATOM 1024 C CA . GLU A 1 132 ? -10.010 -0.246 31.304 1.00 86.50 132 GLU A CA 1
ATOM 1025 C C . GLU A 1 132 ? -10.810 0.670 30.358 1.00 86.50 132 GLU A C 1
ATOM 1027 O O . GLU A 1 132 ? -11.270 0.223 29.304 1.00 86.50 132 GLU A O 1
ATOM 1032 N N . ILE A 1 133 ? -10.978 1.949 30.713 1.00 86.62 133 ILE A N 1
ATOM 1033 C CA . ILE A 1 133 ? -11.764 2.930 29.964 1.00 86.62 133 ILE A CA 1
ATOM 1034 C C . ILE A 1 133 ? -10.820 3.882 29.228 1.00 86.62 133 ILE A C 1
ATOM 1036 O O . ILE A 1 133 ? -9.817 4.351 29.756 1.00 86.62 133 ILE A O 1
ATOM 1040 N N . SER A 1 134 ? -11.148 4.177 27.972 1.00 84.75 134 SER A N 1
ATOM 1041 C CA . SER A 1 134 ? -10.471 5.212 27.196 1.00 84.75 134 SER A CA 1
ATOM 1042 C C . SER A 1 134 ? -11.511 6.162 26.627 1.00 84.75 134 SER A C 1
ATOM 1044 O O . SER A 1 134 ? -12.354 5.763 25.820 1.00 84.75 134 SER A O 1
ATOM 1046 N N . VAL A 1 135 ? -11.449 7.419 27.064 1.00 81.75 135 VAL A N 1
ATOM 1047 C CA . VAL A 1 135 ? -12.311 8.496 26.580 1.00 81.75 135 VAL A CA 1
ATOM 1048 C C . VAL A 1 135 ? -11.589 9.220 25.447 1.00 81.75 135 VAL A C 1
ATOM 1050 O O . VAL A 1 135 ? -10.488 9.740 25.617 1.00 81.75 135 VAL A O 1
ATOM 1053 N N . GLY A 1 136 ? -12.197 9.237 24.263 1.00 70.19 136 GLY A N 1
ATOM 1054 C CA . GLY A 1 136 ? -11.732 10.042 23.138 1.00 70.19 136 GLY A CA 1
ATOM 1055 C C . GLY A 1 136 ? -12.713 11.176 22.890 1.00 70.19 136 GLY A C 1
ATOM 1056 O O . GLY A 1 136 ? -13.878 10.901 22.615 1.00 70.19 136 GLY A O 1
ATOM 1057 N N . LYS A 1 137 ? -12.251 12.430 22.950 1.00 63.69 137 LYS A N 1
ATOM 1058 C CA . LYS A 1 137 ? -13.060 13.579 22.514 1.00 63.69 137 LYS A CA 1
ATOM 1059 C C . LYS A 1 137 ? -13.306 13.472 21.006 1.00 63.69 137 LYS A C 1
ATOM 1061 O O . LYS A 1 137 ? -12.353 13.266 20.250 1.00 63.69 137 LYS A O 1
ATOM 1066 N N . ALA A 1 138 ? -14.574 13.540 20.603 1.00 55.62 138 ALA A N 1
ATOM 1067 C CA . ALA A 1 138 ? -14.988 13.546 19.200 1.00 55.62 138 ALA A CA 1
ATOM 1068 C C . ALA A 1 138 ? -14.724 14.902 18.532 1.00 55.62 138 ALA A C 1
ATOM 1070 O O . ALA A 1 138 ? -14.813 15.936 19.232 1.00 55.62 138 ALA A O 1
#

pLDDT: mean 80.07, std 14.24, range [45.59, 97.19]

Organism: Chionoecetes opilio (NCBI:txid41210)

Sequence (138 aa):
MEELVKAKVDEELANISSNIEGRESRSSSNKTAKEVAAVILPSLANIISVAVSTAVTTALKDFTDKMESRANEMQRYCLLNKYENDKLEQYSRRDNLRISGLVEDEDESEEVLEAKIIELADNIGVKLKPDEISVGKA

Radius of gyration: 39.92 Å; chains: 1; bounding box: 71×30×98 Å

Secondary structure (DSSP, 8-state):
-HHHHHHHHHHHHHHHHHHHHT---S-TTHHHHHHHHHHHHHHHHHHHHHHHHHHHHHHHHHHHHHHHHHHHHHHHHHHHHHHHHHHHHHHHTTTPPPP------TT--HHHHHHHHHHHHHHTT----GGG------